Protein AF-A0A285NBW9-F1 (afdb_monomer)

Radius of gyration: 16.76 Å; Cα contacts (8 Å, |Δi|>4): 132; chains: 1; bounding box: 46×20×44 Å

Mean predicted aligned error: 6.82 Å

Nearest PDB structures (foldseek):
  8tw2-assembly1_HQ  TM=3.313E-01  e=6.381E+00  Acinetobacter phage AP205

Solvent-accessible surface area (backbone atoms only — not comparable to full-atom values): 5445 Å² total; per-residue (Å²): 89,82,45,80,47,81,48,100,50,34,46,34,34,30,45,37,49,77,47,81,42,75,52,39,69,89,46,89,87,45,80,52,30,54,70,28,52,76,47,79,48,73,45,61,76,48,39,29,38,49,43,98,88,73,46,76,43,76,55,52,70,75,52,35,54,51,48,42,68,75,38,39,71,62,53,51,53,50,49,52,50,52,60,71,70,44,81,75,77,74,85,124

pLDDT: mean 87.07, std 13.39, range [35.62, 97.12]

Secondary structure (DSSP, 8-state):
-EEEEEETTEEEEEEEEEEEE---TT--S-THHHH-EEEEEEEEEEEEEEPTTS-EEEPPHHHHHHHHHHTHHHHHHHHHHHHHHS------

Sequence (92 aa):
MIYEVILDEFDIRCEAEIIDLDPRPSTWGSDWDFHGSQELEFQVVSGRRCSLDGKFTNLSTEYLEAVGLLYEEKIEAEIWRQYREQPQELAA

Structure (mmCIF, N/CA/C/O backbone):
data_AF-A0A285NBW9-F1
#
_entry.id   AF-A0A285NBW9-F1
#
loop_
_atom_site.group_PDB
_atom_site.id
_atom_site.type_symbol
_atom_site.label_atom_id
_atom_site.label_alt_id
_atom_site.label_comp_id
_atom_site.label_asym_id
_atom_site.label_entity_id
_atom_site.label_seq_id
_atom_site.pdbx_PDB_ins_code
_atom_site.Cartn_x
_atom_site.Cartn_y
_atom_site.Cartn_z
_atom_site.occupancy
_atom_site.B_iso_or_equiv
_atom_site.auth_seq_id
_atom_site.auth_comp_id
_atom_site.auth_asym_id
_atom_site.auth_atom_id
_atom_site.pdbx_PDB_model_num
ATOM 1 N N . MET A 1 1 ? -1.362 6.868 -10.010 1.00 92.06 1 MET A N 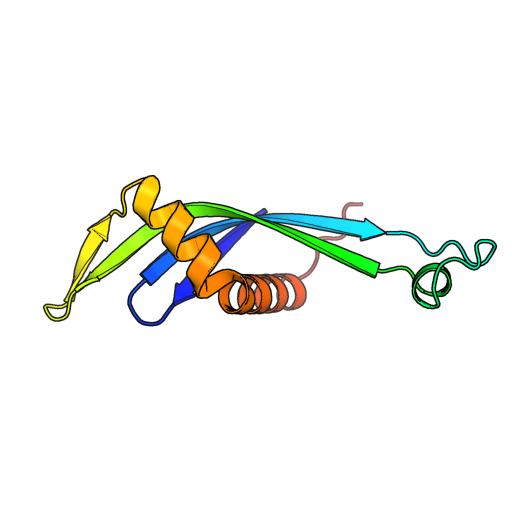1
ATOM 2 C CA . MET A 1 1 ? -2.670 6.174 -10.116 1.00 92.06 1 MET A CA 1
ATOM 3 C C . MET A 1 1 ? -3.200 5.893 -8.714 1.00 92.06 1 MET A C 1
ATOM 5 O O . MET A 1 1 ? -2.401 5.763 -7.798 1.00 92.06 1 MET A O 1
ATOM 9 N N . ILE A 1 2 ? -4.523 5.864 -8.527 1.00 95.69 2 ILE A N 1
ATOM 10 C CA . ILE A 1 2 ? -5.141 5.621 -7.216 1.00 95.69 2 ILE A CA 1
ATOM 11 C C . ILE A 1 2 ? -5.525 4.147 -7.083 1.00 95.69 2 ILE A C 1
ATOM 13 O O . ILE A 1 2 ? -6.204 3.617 -7.960 1.00 95.69 2 ILE A O 1
ATOM 17 N N . TYR A 1 3 ? -5.143 3.533 -5.967 1.00 95.94 3 TYR A N 1
ATOM 18 C CA . 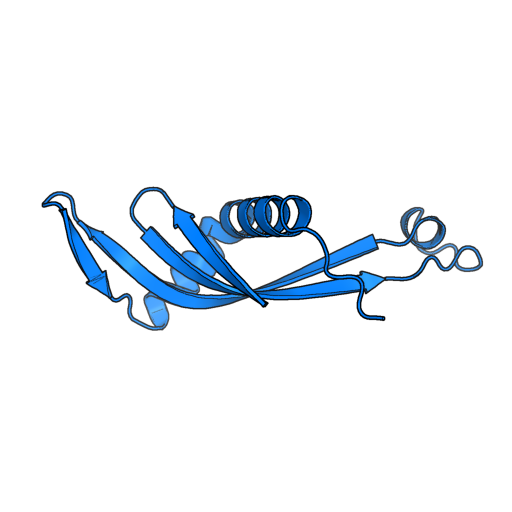TYR A 1 3 ? -5.449 2.147 -5.620 1.00 95.94 3 TYR A CA 1
ATOM 19 C C . TYR A 1 3 ? -6.177 2.081 -4.277 1.00 95.94 3 TYR A C 1
ATOM 21 O O . TYR A 1 3 ? -5.894 2.863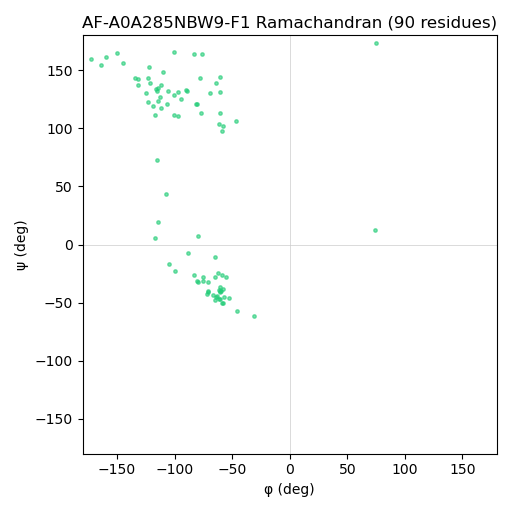 -3.365 1.00 95.94 3 TYR A O 1
ATOM 29 N N . GLU A 1 4 ? -7.123 1.154 -4.157 1.00 96.38 4 GLU A N 1
ATOM 30 C CA . GLU A 1 4 ? -7.848 0.886 -2.911 1.00 96.38 4 GLU A CA 1
ATOM 31 C C . GLU A 1 4 ? -7.352 -0.435 -2.334 1.00 96.38 4 GLU A C 1
ATOM 33 O O . GLU A 1 4 ? -7.423 -1.470 -2.992 1.00 96.38 4 GLU A O 1
ATOM 38 N N . VAL A 1 5 ? -6.818 -0.399 -1.116 1.00 95.94 5 VAL A N 1
ATOM 39 C CA . VAL A 1 5 ? -6.196 -1.552 -0.46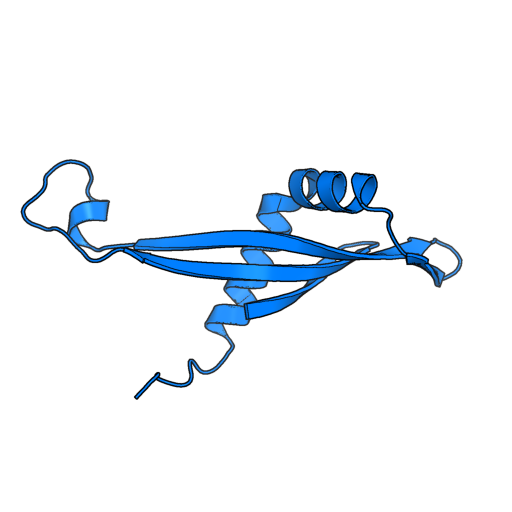4 1.00 95.94 5 VAL A CA 1
ATOM 40 C C . VAL A 1 5 ? -6.971 -1.863 0.807 1.00 95.94 5 VAL A C 1
ATOM 42 O O . VAL A 1 5 ? -7.061 -1.044 1.724 1.00 95.94 5 VAL A O 1
ATOM 45 N N . ILE A 1 6 ? -7.526 -3.073 0.859 1.00 94.12 6 ILE A N 1
ATOM 46 C CA . ILE A 1 6 ? -8.216 -3.591 2.039 1.00 94.12 6 ILE A CA 1
ATOM 47 C C . ILE A 1 6 ? -7.230 -4.466 2.807 1.00 94.12 6 ILE A C 1
ATOM 49 O O . ILE A 1 6 ? -6.851 -5.549 2.364 1.00 94.12 6 ILE A O 1
ATOM 53 N N . LEU A 1 7 ? -6.823 -3.977 3.969 1.00 90.19 7 LEU A N 1
ATOM 54 C CA . LEU A 1 7 ? -6.052 -4.704 4.968 1.00 90.19 7 LEU A CA 1
ATOM 55 C C . LEU A 1 7 ? -6.998 -5.188 6.071 1.00 90.19 7 LEU A C 1
ATOM 57 O O . LEU A 1 7 ? -8.115 -4.695 6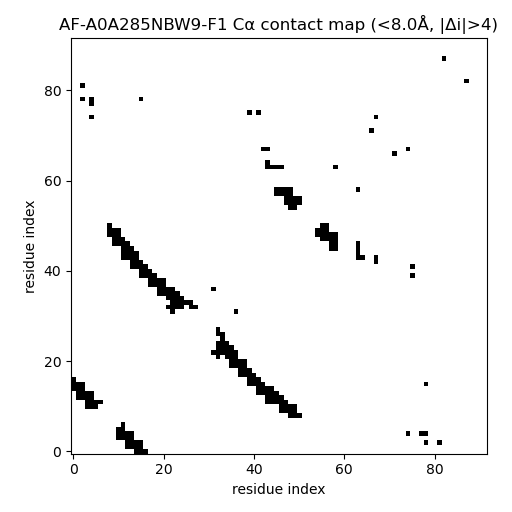.194 1.00 90.19 7 LEU A O 1
ATOM 61 N N . ASP A 1 8 ? -6.517 -6.114 6.901 1.00 87.38 8 ASP A N 1
ATOM 62 C CA . ASP A 1 8 ? -7.269 -6.801 7.964 1.00 87.38 8 ASP A CA 1
ATOM 63 C C . ASP A 1 8 ? -8.396 -5.950 8.594 1.00 87.38 8 ASP A C 1
ATOM 65 O O . ASP A 1 8 ? -9.578 -6.271 8.472 1.00 87.38 8 ASP A O 1
ATOM 69 N N . GLU A 1 9 ? -8.039 -4.822 9.208 1.00 90.56 9 GLU A N 1
ATOM 70 C CA . GLU A 1 9 ? -8.975 -3.873 9.826 1.00 90.56 9 GLU A CA 1
ATOM 71 C C . GLU A 1 9 ? -8.968 -2.485 9.169 1.00 90.56 9 GLU A C 1
ATOM 73 O O . GLU A 1 9 ? -9.634 -1.572 9.662 1.00 90.56 9 GLU A O 1
ATOM 78 N N . PHE A 1 10 ? -8.228 -2.300 8.074 1.00 93.50 10 PHE A N 1
ATOM 79 C CA . PHE A 1 10 ? -8.060 -1.001 7.427 1.00 93.50 10 PHE A CA 1
ATOM 80 C C . PHE A 1 10 ? -8.533 -1.029 5.983 1.00 93.50 10 PHE A C 1
ATOM 82 O O . PHE A 1 10 ? -8.247 -1.945 5.228 1.00 93.50 10 PHE A O 1
ATOM 89 N N . ASP A 1 11 ? -9.203 0.035 5.583 1.00 95.44 11 ASP A N 1
ATOM 90 C CA . ASP A 1 11 ? -9.505 0.318 4.189 1.00 95.44 11 ASP A CA 1
ATOM 91 C C . ASP A 1 11 ? -8.801 1.628 3.849 1.00 95.44 11 ASP A C 1
ATOM 93 O O . ASP A 1 11 ? -9.112 2.671 4.440 1.00 95.44 11 ASP A O 1
ATOM 97 N N . ILE A 1 12 ? -7.780 1.542 2.999 1.00 96.56 12 ILE A N 1
ATOM 98 C CA . ILE A 1 12 ? -6.897 2.655 2.669 1.00 96.56 12 ILE A CA 1
ATOM 99 C C . ILE A 1 12 ? -6.890 2.935 1.173 1.00 96.56 12 ILE A C 1
ATOM 101 O O . ILE A 1 12 ? -7.085 2.059 0.333 1.00 96.56 12 ILE A O 1
ATOM 105 N N . ARG A 1 13 ? -6.606 4.191 0.847 1.00 97.12 13 ARG A N 1
ATOM 106 C CA . ARG A 1 13 ? -6.384 4.654 -0.513 1.00 97.12 13 ARG A CA 1
ATOM 107 C C . ARG A 1 13 ? -4.933 5.071 -0.660 1.00 97.12 13 ARG A C 1
ATOM 109 O O . ARG A 1 13 ? -4.453 5.912 0.107 1.00 97.12 13 ARG A O 1
ATOM 116 N N . CYS A 1 14 ? -4.281 4.518 -1.669 1.00 96.75 14 CYS A N 1
ATOM 117 C CA . CYS A 1 14 ? -2.896 4.791 -2.006 1.00 96.75 14 CYS A CA 1
ATOM 118 C C . CYS A 1 14 ? -2.826 5.533 -3.337 1.00 96.75 14 CYS A C 1
ATOM 120 O O . CYS A 1 14 ? -3.528 5.193 -4.290 1.00 96.75 14 CYS A O 1
ATOM 122 N N . GLU A 1 15 ? -1.971 6.542 -3.399 1.00 96.62 15 GLU A N 1
ATOM 123 C CA . GLU A 1 15 ? -1.486 7.090 -4.656 1.00 96.62 15 GLU A CA 1
ATOM 124 C C . GLU A 1 15 ? -0.165 6.403 -4.978 1.00 96.62 15 GLU A C 1
ATOM 126 O O . GLU A 1 15 ? 0.720 6.372 -4.129 1.00 96.62 15 GLU A O 1
ATOM 131 N N . ALA A 1 16 ? -0.063 5.805 -6.163 1.00 95.50 16 ALA A N 1
ATOM 132 C CA . ALA A 1 16 ? 1.109 5.045 -6.572 1.00 95.50 16 ALA A CA 1
ATOM 133 C C . ALA A 1 16 ? 1.591 5.427 -7.972 1.00 95.50 16 ALA A C 1
ATOM 135 O O . ALA A 1 16 ? 0.781 5.651 -8.882 1.00 95.50 16 ALA A O 1
ATOM 136 N N . GLU A 1 17 ? 2.902 5.454 -8.147 1.00 94.62 17 GLU A N 1
ATOM 137 C CA . GLU A 1 17 ? 3.612 5.658 -9.401 1.00 94.62 17 GLU A CA 1
ATOM 138 C C . GLU A 1 17 ? 4.409 4.396 -9.734 1.00 94.62 17 GLU A C 1
ATOM 140 O O . GLU A 1 17 ? 5.056 3.813 -8.867 1.00 94.62 17 GLU A O 1
ATOM 145 N N . ILE A 1 18 ? 4.315 3.951 -10.988 1.00 92.75 18 ILE A N 1
ATOM 146 C CA . ILE A 1 18 ? 5.065 2.799 -11.490 1.00 92.75 18 ILE A CA 1
ATOM 147 C C . ILE A 1 18 ? 6.032 3.318 -12.539 1.00 92.75 18 ILE A C 1
ATOM 149 O O . ILE A 1 18 ? 5.614 3.970 -13.497 1.00 92.75 18 ILE A O 1
ATOM 153 N N . ILE A 1 19 ? 7.313 3.044 -12.323 1.00 90.44 19 ILE A N 1
ATOM 154 C CA . ILE A 1 19 ? 8.417 3.561 -13.120 1.00 90.44 19 ILE A CA 1
ATOM 155 C C . ILE A 1 19 ? 9.037 2.396 -13.879 1.00 90.44 19 ILE A C 1
ATOM 157 O O . ILE A 1 19 ? 9.574 1.465 -13.279 1.00 90.44 19 ILE A O 1
ATOM 161 N N . ASP A 1 20 ? 8.982 2.463 -15.206 1.00 88.25 20 ASP A N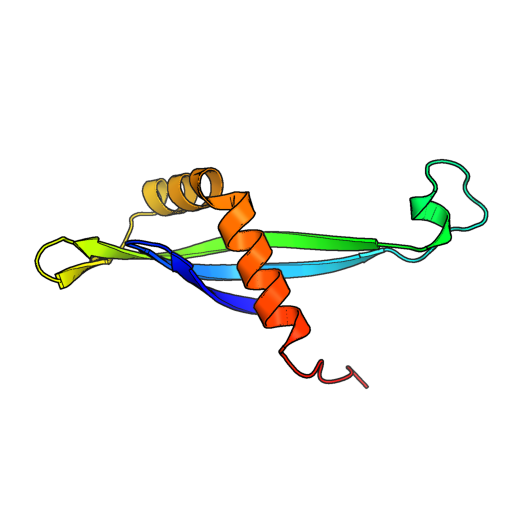 1
ATOM 162 C CA . ASP A 1 20 ? 9.684 1.530 -16.079 1.00 88.25 20 ASP A CA 1
ATOM 163 C C . ASP A 1 20 ? 11.149 1.962 -16.230 1.00 88.25 20 ASP A C 1
ATOM 165 O O . ASP A 1 20 ? 11.457 3.063 -16.694 1.00 88.25 20 ASP A O 1
ATOM 169 N N . LEU A 1 21 ? 12.069 1.084 -15.842 1.00 84.81 21 LEU A N 1
ATOM 170 C CA . LEU A 1 21 ? 13.501 1.256 -16.038 1.00 84.81 21 LEU A CA 1
ATOM 171 C C . LEU A 1 21 ? 13.949 0.431 -17.241 1.00 84.81 21 LEU A C 1
ATOM 173 O O . LEU A 1 21 ? 13.968 -0.801 -17.205 1.00 84.81 21 LEU A O 1
ATOM 177 N N . ASP A 1 22 ? 14.336 1.132 -18.307 1.00 81.81 22 ASP A N 1
ATOM 178 C CA . ASP A 1 22 ? 14.792 0.508 -19.546 1.00 81.81 22 ASP A CA 1
ATOM 179 C C . ASP A 1 22 ? 16.040 -0.370 -19.341 1.00 81.81 22 ASP A C 1
ATOM 181 O O . ASP A 1 22 ? 16.964 0.016 -18.611 1.00 81.81 22 ASP A O 1
ATOM 185 N N . PRO A 1 23 ? 16.148 -1.497 -20.069 1.00 79.06 23 PRO A N 1
ATOM 186 C CA . PRO A 1 23 ? 17.375 -2.273 -20.119 1.00 79.06 23 PRO A CA 1
ATOM 187 C C . PRO A 1 23 ? 18.530 -1.436 -20.688 1.00 79.06 23 PRO A C 1
ATOM 189 O O . PRO A 1 23 ? 18.456 -0.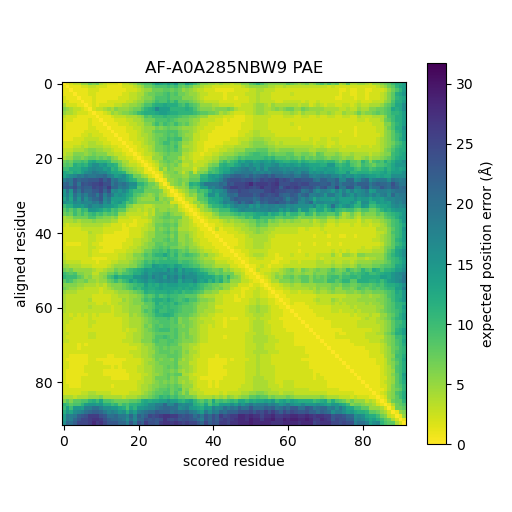841 -21.766 1.00 79.06 23 PRO A O 1
ATOM 192 N N . ARG A 1 24 ? 19.656 -1.456 -19.984 1.00 76.88 24 ARG A N 1
ATOM 193 C CA . ARG A 1 24 ? 20.961 -0.919 -20.373 1.00 76.88 24 ARG A CA 1
ATOM 194 C C . ARG A 1 24 ? 21.975 -2.066 -20.513 1.00 76.88 24 ARG A C 1
ATOM 196 O O . ARG A 1 24 ? 22.909 -2.176 -19.725 1.00 76.88 24 ARG A O 1
ATOM 203 N N . PRO A 1 25 ? 21.877 -2.900 -21.564 1.00 69.38 25 PRO A N 1
ATOM 204 C CA . PRO A 1 25 ? 22.721 -4.091 -21.729 1.00 69.38 25 PRO A CA 1
ATOM 205 C C . PRO A 1 25 ? 24.219 -3.784 -21.928 1.00 69.38 25 PRO A C 1
ATOM 207 O O . PRO A 1 25 ? 25.052 -4.689 -21.908 1.00 69.38 25 PRO A O 1
ATOM 210 N N . SER A 1 26 ? 24.578 -2.515 -22.149 1.00 74.81 26 SER A N 1
ATOM 211 C CA . SER A 1 26 ? 25.961 -2.038 -22.240 1.00 74.81 26 SER A CA 1
ATOM 212 C C . SER A 1 26 ? 26.568 -1.624 -20.893 1.00 74.81 26 SER A C 1
ATOM 214 O O . SER A 1 26 ? 27.767 -1.345 -20.841 1.00 74.81 26 SER A O 1
ATOM 216 N N . THR A 1 27 ? 25.786 -1.592 -19.811 1.00 66.75 27 THR A N 1
ATOM 217 C CA . THR A 1 27 ? 26.262 -1.342 -18.445 1.00 66.75 27 THR A CA 1
ATOM 218 C C . THR A 1 27 ? 26.254 -2.644 -17.651 1.00 66.75 27 THR A C 1
ATOM 220 O O . THR A 1 27 ? 25.300 -3.405 -17.714 1.00 66.75 27 THR A O 1
ATOM 223 N N . TRP A 1 28 ? 27.354 -2.938 -16.954 1.00 62.31 28 TRP A N 1
ATOM 224 C CA . TRP A 1 28 ? 27.540 -4.174 -16.176 1.00 62.31 28 TRP A CA 1
ATOM 225 C C . TRP A 1 28 ? 27.467 -3.883 -14.668 1.00 62.31 28 TRP A C 1
ATOM 227 O O . TRP A 1 28 ? 28.333 -4.307 -13.903 1.00 62.31 28 TRP A O 1
ATOM 237 N N . GLY A 1 29 ? 26.499 -3.070 -14.243 1.00 66.38 29 GLY A N 1
ATOM 238 C CA . GLY A 1 29 ? 26.282 -2.761 -12.830 1.00 66.38 29 GLY A CA 1
ATOM 239 C C . GLY A 1 29 ? 25.501 -3.862 -12.109 1.00 66.38 29 GLY A C 1
ATOM 240 O O . GLY A 1 29 ? 25.735 -4.095 -10.925 1.00 66.38 29 GLY A O 1
ATOM 241 N N . SER A 1 30 ? 24.609 -4.554 -12.825 1.00 62.44 30 SER A N 1
ATOM 242 C CA . SER A 1 30 ? 23.732 -5.616 -12.321 1.00 62.44 30 SER A CA 1
ATOM 243 C C . SER A 1 30 ? 23.140 -6.439 -13.477 1.00 62.44 30 SER A C 1
ATOM 245 O O . SER A 1 30 ? 22.949 -5.906 -14.566 1.00 62.44 30 SER A O 1
ATOM 247 N N . ASP A 1 31 ? 22.767 -7.705 -13.251 1.00 66.19 31 ASP A N 1
ATOM 248 C CA . ASP A 1 31 ? 22.024 -8.514 -14.243 1.00 66.19 31 ASP A CA 1
ATOM 249 C C . ASP A 1 31 ? 20.677 -7.864 -14.628 1.00 66.19 31 ASP A C 1
ATOM 251 O O . ASP A 1 31 ? 20.180 -8.040 -15.743 1.00 66.19 31 ASP A O 1
ATOM 255 N N . TRP A 1 32 ? 20.112 -7.053 -13.726 1.00 64.00 32 TRP A N 1
ATOM 256 C CA . TRP A 1 32 ? 18.906 -6.257 -13.967 1.00 64.00 32 TRP A CA 1
ATOM 257 C C . TRP A 1 32 ? 19.107 -5.174 -15.033 1.00 64.00 32 TRP A C 1
ATOM 259 O O . TRP A 1 32 ? 18.169 -4.875 -15.771 1.00 64.00 32 TRP A O 1
ATOM 269 N N . ASP A 1 33 ? 20.336 -4.672 -15.211 1.00 67.56 33 ASP A N 1
ATOM 270 C CA . ASP A 1 33 ? 20.656 -3.724 -16.284 1.00 67.56 33 ASP A CA 1
ATOM 271 C C . ASP A 1 33 ? 20.423 -4.358 -17.661 1.00 67.56 33 ASP A C 1
ATOM 273 O O . ASP A 1 33 ? 20.181 -3.655 -18.632 1.00 67.56 33 ASP A O 1
ATOM 277 N N . PHE A 1 34 ? 20.465 -5.686 -17.788 1.00 68.00 34 PHE A N 1
ATOM 278 C CA . PHE A 1 34 ? 20.241 -6.346 -19.072 1.00 68.00 34 PHE A CA 1
ATOM 279 C C . PHE A 1 34 ? 18.754 -6.466 -19.438 1.00 68.00 34 PHE A C 1
ATOM 281 O O . PHE A 1 34 ? 18.411 -6.418 -20.620 1.00 68.00 34 PHE A O 1
ATOM 288 N N . HIS A 1 35 ? 17.875 -6.624 -18.445 1.00 76.50 35 HIS A N 1
ATOM 289 C CA . HIS A 1 35 ? 16.451 -6.917 -18.651 1.00 76.50 35 HIS A CA 1
ATOM 290 C C . HIS A 1 35 ? 15.518 -5.724 -18.411 1.00 76.50 35 HIS A C 1
ATOM 292 O O . HIS A 1 35 ? 14.385 -5.756 -18.890 1.00 76.50 35 HIS A O 1
ATOM 298 N N . GLY A 1 36 ? 15.997 -4.680 -17.732 1.00 81.69 36 GLY A N 1
ATOM 299 C CA . GLY A 1 36 ? 15.141 -3.620 -17.213 1.00 81.69 36 GLY A CA 1
ATOM 300 C C . GLY A 1 36 ? 14.371 -4.081 -15.974 1.00 81.69 36 GLY A C 1
ATOM 301 O O . GLY A 1 36 ? 14.422 -5.251 -15.577 1.00 81.69 36 GLY A O 1
ATOM 302 N N . SER A 1 37 ? 13.661 -3.157 -15.344 1.00 85.12 37 SER A N 1
ATOM 303 C CA . SER A 1 37 ? 12.835 -3.426 -14.165 1.00 85.12 37 SER A CA 1
ATOM 304 C C . SER A 1 37 ? 11.644 -2.477 -14.112 1.00 85.12 37 SER A C 1
ATOM 306 O O . SER A 1 37 ? 11.601 -1.478 -14.822 1.00 85.12 37 SER A O 1
ATOM 308 N N . GLN A 1 38 ? 10.663 -2.807 -13.276 1.00 89.81 38 GLN A N 1
ATOM 309 C CA . GLN A 1 38 ? 9.608 -1.874 -12.898 1.00 89.81 38 GLN A CA 1
ATOM 310 C C . GLN A 1 38 ? 9.749 -1.596 -11.407 1.00 89.81 38 GLN A C 1
ATOM 312 O O . GLN A 1 38 ? 9.890 -2.534 -10.620 1.00 89.81 38 GLN A O 1
ATOM 317 N N . GLU A 1 39 ? 9.715 -0.327 -11.033 1.00 91.69 39 GLU A N 1
ATOM 318 C CA . GLU A 1 39 ? 9.721 0.119 -9.643 1.00 91.69 39 GLU A CA 1
ATOM 319 C C . GLU A 1 39 ? 8.354 0.697 -9.285 1.00 91.69 39 GLU A C 1
ATOM 321 O O . GLU A 1 39 ? 7.653 1.234 -10.144 1.00 91.69 39 GLU A O 1
ATOM 326 N N . LEU A 1 40 ? 7.960 0.555 -8.021 1.00 94.44 40 LEU A N 1
ATOM 327 C CA . LEU A 1 40 ? 6.704 1.068 -7.488 1.00 94.44 40 LEU A CA 1
ATOM 328 C C . LEU A 1 40 ? 7.005 1.987 -6.308 1.00 94.44 40 LEU A C 1
ATOM 330 O O . LEU A 1 40 ? 7.594 1.560 -5.319 1.00 94.44 40 LEU A O 1
ATOM 334 N N . GLU A 1 41 ? 6.547 3.230 -6.402 1.00 94.50 41 GLU A N 1
ATOM 335 C CA . GLU A 1 41 ? 6.548 4.195 -5.306 1.00 94.50 41 GLU A CA 1
ATOM 336 C C . GLU A 1 41 ? 5.100 4.521 -4.936 1.00 94.50 41 GLU A C 1
ATOM 338 O O . GLU A 1 41 ? 4.257 4.718 -5.814 1.00 94.50 41 GLU A O 1
ATOM 343 N N . PHE A 1 42 ? 4.769 4.551 -3.644 1.00 95.69 42 PHE A N 1
ATOM 344 C CA . PHE A 1 42 ? 3.405 4.846 -3.210 1.00 95.69 42 PHE A CA 1
ATOM 345 C C . PHE A 1 42 ? 3.344 5.651 -1.915 1.00 95.69 42 PHE A C 1
ATOM 347 O O . PHE A 1 42 ? 4.222 5.589 -1.059 1.00 95.69 42 PHE A O 1
ATOM 354 N N . GLN A 1 43 ? 2.230 6.359 -1.742 1.00 95.62 43 GLN A N 1
ATOM 355 C CA . GLN A 1 43 ? 1.877 7.067 -0.521 1.00 95.62 43 GLN A CA 1
ATOM 356 C C . GLN A 1 43 ? 0.433 6.752 -0.120 1.00 95.62 43 GLN A C 1
ATOM 358 O O . GLN A 1 43 ? -0.485 6.756 -0.942 1.00 95.62 43 GLN A O 1
ATOM 363 N N . VAL A 1 44 ? 0.202 6.527 1.175 1.00 96.50 44 VAL A N 1
ATOM 364 C CA . VAL A 1 44 ? -1.154 6.407 1.726 1.00 96.50 44 VAL A CA 1
ATOM 365 C C . VAL A 1 44 ? -1.767 7.804 1.863 1.00 96.50 44 VAL A C 1
ATOM 367 O O . VAL A 1 44 ? -1.315 8.614 2.669 1.00 96.50 44 VAL A O 1
ATOM 370 N N . VAL A 1 45 ? -2.812 8.094 1.085 1.00 96.38 45 VAL A N 1
ATOM 371 C CA . VAL A 1 45 ? -3.443 9.429 1.026 1.00 96.38 45 VAL A CA 1
ATOM 372 C C . VAL A 1 45 ? -4.717 9.530 1.861 1.00 96.38 45 VAL A C 1
ATOM 374 O O . VAL A 1 45 ? -5.124 10.621 2.258 1.00 96.38 45 VAL A O 1
ATOM 377 N N . SER A 1 46 ? -5.367 8.402 2.151 1.00 96.44 46 SER A N 1
ATOM 378 C CA . SER A 1 46 ? -6.507 8.353 3.069 1.00 96.44 46 SER A CA 1
ATOM 379 C C . SER A 1 46 ? -6.724 6.942 3.597 1.00 96.44 46 SER A C 1
ATOM 381 O O . SER A 1 46 ? -6.268 5.976 2.991 1.00 96.44 46 SER A O 1
ATOM 383 N N . GLY A 1 47 ? -7.454 6.807 4.700 1.00 94.88 47 GLY A N 1
ATOM 384 C CA . GLY A 1 47 ? -7.785 5.496 5.231 1.00 94.88 47 GLY A CA 1
ATOM 385 C C . GLY A 1 47 ? -8.760 5.548 6.391 1.00 94.88 47 GLY A C 1
ATOM 386 O O . GLY A 1 47 ? -8.921 6.575 7.057 1.00 94.88 47 GLY A O 1
ATOM 387 N N . ARG A 1 48 ? -9.419 4.421 6.632 1.00 96.12 48 ARG A N 1
ATOM 388 C CA . ARG A 1 48 ? -10.353 4.212 7.735 1.00 96.12 48 ARG A CA 1
ATOM 389 C C . ARG A 1 48 ? -10.070 2.880 8.411 1.00 96.12 48 ARG A C 1
ATOM 391 O O . ARG A 1 48 ? -9.764 1.899 7.744 1.00 96.12 48 ARG A O 1
ATOM 398 N N . ARG A 1 49 ? -10.217 2.837 9.734 1.00 94.62 49 ARG A N 1
ATOM 399 C CA . ARG A 1 49 ? -10.144 1.601 10.518 1.00 94.62 49 ARG A CA 1
ATOM 400 C C . ARG A 1 49 ? -11.542 1.116 10.865 1.00 94.62 49 ARG A C 1
ATOM 402 O O . ARG A 1 49 ? -12.332 1.885 11.418 1.00 94.62 49 ARG A O 1
ATOM 409 N N . CYS A 1 50 ? -11.824 -0.148 10.588 1.00 92.25 50 CYS A N 1
ATOM 410 C CA . CYS A 1 50 ? -12.992 -0.847 11.094 1.00 92.25 50 CYS A CA 1
ATOM 411 C C . CYS A 1 50 ? -12.719 -1.308 12.531 1.00 92.25 50 CYS A C 1
ATOM 413 O O . CYS A 1 50 ? -11.764 -2.029 12.802 1.00 92.25 50 CYS A O 1
ATOM 415 N N . SER A 1 51 ? -13.539 -0.859 13.475 1.00 88.00 51 SER A N 1
ATOM 416 C CA . SER A 1 51 ? -13.478 -1.325 14.864 1.00 88.00 51 SER A CA 1
ATOM 417 C C . SER A 1 51 ? -14.243 -2.644 15.019 1.00 88.00 51 SER A C 1
ATOM 419 O O . SER A 1 51 ? -15.084 -2.966 14.185 1.00 88.00 51 SER A O 1
ATOM 421 N N . LEU A 1 52 ? -14.031 -3.371 16.123 1.00 86.88 52 LEU A N 1
ATOM 422 C CA . LEU A 1 52 ? -14.722 -4.644 16.409 1.00 86.88 52 LEU A CA 1
ATOM 423 C C . LEU A 1 52 ? -16.259 -4.532 16.392 1.00 86.88 52 LEU A C 1
ATOM 425 O O . LEU A 1 52 ? -16.947 -5.487 16.048 1.00 86.88 52 LEU A O 1
ATOM 429 N N . ASP A 1 53 ? -16.794 -3.347 16.692 1.00 88.94 53 ASP A N 1
ATOM 430 C CA . ASP A 1 53 ? -18.228 -3.041 16.621 1.00 88.94 53 ASP A CA 1
ATOM 431 C C . ASP A 1 53 ? -18.731 -2.748 15.186 1.00 88.94 53 ASP A C 1
ATOM 433 O O . ASP A 1 53 ? -19.851 -2.268 15.004 1.00 88.94 53 ASP A O 1
ATOM 437 N N . GLY A 1 54 ? -17.895 -2.944 14.160 1.00 84.94 54 GLY A N 1
ATOM 438 C CA . GLY A 1 54 ? -18.207 -2.677 12.750 1.00 84.94 54 GLY A CA 1
ATOM 439 C C . GLY A 1 54 ? -18.234 -1.192 12.368 1.00 84.94 54 GLY A C 1
ATOM 440 O O . GLY A 1 54 ? -18.736 -0.832 11.304 1.00 84.94 54 GLY A O 1
ATOM 441 N N . LYS A 1 55 ? -17.737 -0.302 13.238 1.00 89.62 55 LYS A N 1
ATOM 442 C CA . LYS A 1 55 ? -17.706 1.148 12.991 1.00 89.62 55 LYS A CA 1
ATOM 443 C C . LYS A 1 55 ? -16.413 1.567 12.305 1.00 89.62 55 LYS A C 1
ATOM 445 O O . LYS A 1 55 ? -15.331 1.225 12.779 1.00 89.62 55 LYS A O 1
ATOM 450 N N . PHE A 1 56 ? -16.541 2.375 11.255 1.00 91.62 56 PHE A N 1
ATOM 451 C CA . PHE A 1 56 ? -15.408 2.980 10.564 1.00 91.62 56 PHE A CA 1
ATOM 452 C C . PHE A 1 56 ? -15.031 4.327 11.175 1.00 91.62 56 PHE A C 1
ATOM 454 O O . PHE A 1 56 ? -15.885 5.199 11.346 1.00 91.62 56 PHE A O 1
ATOM 461 N N . THR A 1 57 ? -13.740 4.504 11.431 1.00 93.44 57 THR A N 1
ATOM 462 C CA . THR A 1 57 ? -13.160 5.772 11.881 1.00 93.44 57 THR A CA 1
ATOM 463 C C . THR A 1 57 ? -12.044 6.173 10.931 1.00 93.44 57 THR A C 1
ATOM 465 O O . THR A 1 57 ? -11.167 5.359 10.646 1.00 93.44 57 THR A O 1
ATOM 468 N N . ASN A 1 58 ? -12.066 7.418 10.452 1.00 95.50 58 ASN A N 1
ATOM 469 C CA . ASN A 1 58 ? -10.999 7.947 9.603 1.00 95.50 58 ASN A CA 1
ATOM 470 C C . ASN A 1 58 ? -9.680 8.006 10.378 1.00 95.50 58 ASN A C 1
ATOM 472 O O . ASN A 1 58 ? -9.654 8.393 11.549 1.00 95.50 58 ASN A O 1
ATOM 476 N N . LEU A 1 59 ? -8.593 7.634 9.713 1.00 93.69 59 LEU A N 1
ATOM 477 C CA . LEU A 1 59 ? -7.247 7.730 10.258 1.00 93.69 59 LEU A CA 1
ATOM 478 C C . LEU A 1 59 ? -6.753 9.179 10.188 1.00 93.69 59 LEU A C 1
ATOM 480 O O . LEU A 1 59 ? -7.040 9.898 9.229 1.00 93.69 59 LEU A O 1
ATOM 484 N N . SER A 1 60 ? -6.008 9.610 11.207 1.00 95.00 60 SER A N 1
ATOM 485 C CA . SER A 1 60 ? -5.231 10.850 11.132 1.00 95.00 60 SER A CA 1
ATOM 486 C C . SER A 1 60 ? -3.968 10.635 10.297 1.00 95.00 60 SER A C 1
ATOM 488 O O . SER A 1 60 ? -3.549 9.499 10.089 1.00 95.00 60 SER A O 1
ATOM 490 N N . THR A 1 61 ? -3.326 11.722 9.865 1.00 93.50 61 THR A N 1
ATOM 491 C CA . THR A 1 61 ? -2.088 11.677 9.069 1.00 93.50 61 THR A CA 1
ATOM 492 C C . THR A 1 61 ? -0.999 10.818 9.712 1.00 93.50 61 THR A C 1
ATOM 494 O O . THR A 1 61 ? -0.451 9.947 9.050 1.00 93.50 61 THR A O 1
ATOM 497 N N . GLU A 1 62 ? -0.766 10.974 11.020 1.00 92.75 62 GLU A N 1
ATOM 498 C CA . GLU A 1 62 ? 0.215 10.170 11.770 1.00 92.75 62 GLU A CA 1
ATOM 499 C C . GLU A 1 62 ? -0.075 8.662 11.683 1.00 92.75 62 GLU A C 1
ATOM 501 O O . GLU A 1 62 ? 0.834 7.842 11.564 1.00 92.75 62 GLU A O 1
ATOM 506 N N . TYR A 1 63 ? -1.355 8.280 11.711 1.00 93.38 63 TYR A N 1
ATOM 507 C CA . TYR A 1 63 ? -1.751 6.882 11.568 1.00 93.38 63 TYR A CA 1
ATOM 508 C C . TYR A 1 63 ? -1.648 6.386 10.123 1.00 93.38 63 TYR A C 1
ATOM 510 O O . TYR A 1 63 ? -1.370 5.208 9.928 1.00 93.38 63 TYR A O 1
ATOM 518 N N . LEU A 1 64 ? -1.858 7.242 9.116 1.00 94.56 64 LEU A N 1
ATOM 519 C CA . LEU A 1 64 ? -1.668 6.869 7.709 1.00 94.56 64 LEU A CA 1
ATOM 520 C C . LEU A 1 64 ? -0.204 6.526 7.424 1.00 94.56 64 LEU A C 1
ATOM 522 O O . LEU A 1 64 ? 0.064 5.491 6.819 1.00 94.56 64 LEU A O 1
ATOM 526 N N . GLU A 1 65 ? 0.728 7.345 7.915 1.00 93.62 65 GLU A N 1
ATOM 527 C CA . GLU A 1 65 ? 2.170 7.091 7.800 1.00 93.62 65 GLU A CA 1
ATOM 528 C C . GLU A 1 65 ? 2.559 5.786 8.504 1.00 93.62 65 GLU A C 1
ATOM 530 O O . GLU A 1 65 ? 3.228 4.933 7.921 1.00 93.62 65 GLU A O 1
ATOM 535 N N . ALA A 1 66 ? 2.072 5.580 9.733 1.00 94.81 66 ALA A N 1
ATOM 536 C CA . ALA A 1 66 ? 2.329 4.352 10.480 1.00 94.81 66 ALA A CA 1
ATOM 537 C C . ALA A 1 66 ? 1.775 3.102 9.775 1.00 94.81 66 ALA A C 1
ATOM 539 O O . ALA A 1 66 ? 2.431 2.063 9.775 1.00 94.81 66 ALA A O 1
ATOM 540 N N . VAL A 1 67 ? 0.586 3.187 9.165 1.00 93.94 67 VAL A N 1
ATOM 541 C CA . VAL A 1 67 ? 0.001 2.089 8.379 1.00 93.94 67 VAL A CA 1
ATOM 542 C C . VAL A 1 67 ? 0.826 1.815 7.124 1.00 93.94 67 VAL A C 1
ATOM 544 O O . VAL A 1 67 ? 1.090 0.650 6.839 1.00 93.94 67 VAL A O 1
ATOM 547 N N . GLY A 1 68 ? 1.262 2.859 6.413 1.00 94.25 68 GLY A N 1
ATOM 548 C CA . GLY A 1 68 ? 2.111 2.727 5.228 1.00 94.25 68 GLY A CA 1
ATOM 549 C C . GLY A 1 68 ? 3.410 1.982 5.524 1.00 94.25 68 GLY A C 1
ATOM 550 O O . GLY A 1 68 ? 3.746 1.050 4.807 1.00 94.25 68 GLY A O 1
ATOM 551 N N . LEU A 1 69 ? 4.077 2.326 6.629 1.00 94.62 69 LEU A N 1
ATOM 552 C CA . LEU A 1 69 ? 5.317 1.669 7.057 1.00 94.62 69 LEU A CA 1
ATOM 553 C C . LEU A 1 69 ? 5.088 0.248 7.587 1.00 94.62 69 LEU A C 1
ATOM 555 O O . LEU A 1 69 ? 5.860 -0.659 7.303 1.00 94.62 69 LEU A O 1
ATOM 559 N N . LEU A 1 70 ? 4.038 0.035 8.386 1.00 95.75 70 LEU A N 1
ATOM 560 C CA . LEU A 1 70 ? 3.788 -1.267 9.010 1.00 95.75 70 LEU A CA 1
ATOM 561 C C . LEU A 1 70 ? 3.334 -2.326 7.998 1.00 95.75 70 LEU A C 1
ATOM 563 O O . LEU A 1 70 ? 3.607 -3.512 8.184 1.00 95.75 70 LEU A O 1
ATOM 567 N N . TYR A 1 71 ? 2.611 -1.908 6.962 1.00 95.94 71 TYR A N 1
ATOM 568 C CA . TYR A 1 71 ? 2.014 -2.797 5.970 1.00 95.94 71 TYR A CA 1
ATOM 569 C C . TYR A 1 71 ? 2.609 -2.622 4.573 1.00 95.94 71 TYR A C 1
ATOM 571 O O . TYR A 1 71 ? 1.982 -3.062 3.614 1.00 95.94 71 TYR A O 1
ATOM 579 N N . GLU A 1 72 ? 3.802 -2.034 4.461 1.00 95.94 72 GLU A N 1
ATOM 580 C CA . GLU A 1 72 ? 4.454 -1.681 3.194 1.00 95.94 72 GLU A CA 1
ATOM 581 C C . GLU A 1 72 ? 4.399 -2.823 2.170 1.00 95.94 72 GLU A C 1
ATOM 583 O O . GLU A 1 72 ? 3.762 -2.684 1.130 1.00 95.94 72 GLU A O 1
ATOM 588 N N . GLU A 1 73 ? 4.926 -3.998 2.524 1.00 96.06 73 GLU A N 1
ATOM 589 C CA . GLU A 1 73 ? 4.959 -5.171 1.637 1.00 96.06 73 GLU A CA 1
ATOM 590 C C . GLU A 1 73 ? 3.558 -5.648 1.213 1.00 96.06 73 GLU A C 1
ATOM 592 O O . GLU A 1 73 ? 3.351 -6.085 0.079 1.00 96.06 73 GLU A O 1
ATOM 597 N N . LYS A 1 74 ? 2.566 -5.578 2.116 1.00 96.75 74 LYS A N 1
ATOM 598 C CA . LYS A 1 74 ? 1.186 -5.988 1.802 1.00 96.75 74 LYS A CA 1
ATOM 599 C C . LYS A 1 74 ? 0.522 -4.994 0.854 1.00 96.75 74 LYS A C 1
ATOM 601 O O . LYS A 1 74 ? -0.207 -5.408 -0.045 1.00 96.75 74 LYS A O 1
ATOM 606 N N . ILE A 1 75 ? 0.751 -3.702 1.080 1.00 96.75 75 ILE A N 1
ATOM 607 C CA . ILE A 1 75 ? 0.224 -2.624 0.245 1.00 96.75 75 ILE A CA 1
ATOM 608 C C . ILE A 1 75 ? 0.840 -2.729 -1.148 1.00 96.75 75 ILE A C 1
ATOM 610 O O . ILE A 1 75 ? 0.107 -2.745 -2.134 1.00 96.75 75 ILE A O 1
ATOM 614 N N . GLU A 1 76 ? 2.159 -2.892 -1.224 1.00 96.62 76 GLU A N 1
ATOM 615 C CA . GLU A 1 76 ? 2.890 -3.046 -2.476 1.00 96.62 76 GLU A CA 1
ATOM 616 C C . GLU A 1 76 ? 2.383 -4.252 -3.281 1.00 96.62 76 GLU A C 1
ATOM 618 O O . GLU A 1 76 ? 2.030 -4.124 -4.455 1.00 96.62 76 GLU A O 1
ATOM 623 N N . ALA A 1 77 ? 2.271 -5.421 -2.643 1.00 96.56 77 ALA A N 1
ATOM 624 C CA . ALA A 1 77 ? 1.792 -6.634 -3.298 1.00 96.56 77 ALA A CA 1
ATOM 625 C C . ALA A 1 77 ? 0.371 -6.476 -3.864 1.00 96.56 77 ALA A C 1
ATOM 627 O O . ALA A 1 77 ? 0.085 -6.952 -4.967 1.00 96.56 77 ALA A O 1
ATOM 628 N N . GLU A 1 78 ? -0.515 -5.799 -3.132 1.00 96.56 78 GLU A N 1
ATOM 629 C CA . GLU A 1 78 ? -1.888 -5.555 -3.567 1.00 96.56 78 GLU A CA 1
ATOM 630 C C . GLU A 1 78 ? -1.958 -4.535 -4.714 1.00 96.56 78 GLU A C 1
ATOM 632 O O . GLU A 1 78 ? -2.693 -4.756 -5.678 1.00 96.56 78 GLU A O 1
ATOM 637 N N . ILE A 1 79 ? -1.146 -3.473 -4.676 1.00 96.00 79 ILE A N 1
ATOM 638 C CA . ILE A 1 79 ? -1.028 -2.519 -5.789 1.00 96.00 79 ILE A CA 1
ATOM 639 C C . ILE A 1 79 ? -0.530 -3.238 -7.047 1.00 96.00 79 ILE A C 1
ATOM 641 O O . ILE A 1 79 ? -1.136 -3.098 -8.109 1.00 96.00 79 ILE A O 1
ATOM 645 N N . TRP A 1 80 ? 0.509 -4.072 -6.940 1.00 96.06 80 TRP A N 1
ATOM 646 C CA . TRP A 1 80 ? 1.003 -4.862 -8.071 1.00 96.06 80 TRP A CA 1
ATOM 647 C C . TRP A 1 80 ? -0.046 -5.820 -8.628 1.00 96.06 80 TRP A C 1
ATOM 649 O O . TRP A 1 80 ? -0.151 -5.977 -9.848 1.00 96.06 80 TRP A O 1
ATOM 659 N N . ARG A 1 81 ? -0.826 -6.469 -7.756 1.00 95.56 81 ARG A N 1
ATOM 660 C CA . ARG A 1 81 ? -1.934 -7.339 -8.165 1.00 95.56 81 ARG A CA 1
ATOM 661 C C . ARG A 1 81 ? -2.949 -6.552 -8.992 1.00 95.56 81 ARG A C 1
ATOM 663 O O . ARG A 1 81 ? -3.272 -6.970 -10.101 1.00 95.56 81 ARG A O 1
ATOM 670 N N . GLN A 1 82 ? -3.391 -5.398 -8.493 1.00 94.81 82 GLN A N 1
ATOM 671 C CA . GLN A 1 82 ? -4.349 -4.538 -9.189 1.00 94.81 82 GLN A CA 1
ATOM 672 C C . GLN A 1 82 ? -3.789 -4.000 -10.508 1.00 94.81 82 GLN A C 1
ATOM 674 O O . GLN A 1 82 ? -4.476 -4.063 -11.522 1.00 94.81 82 GLN A O 1
ATOM 679 N N . TYR A 1 83 ? -2.540 -3.534 -10.530 1.00 92.69 83 TYR A N 1
ATOM 680 C CA . TY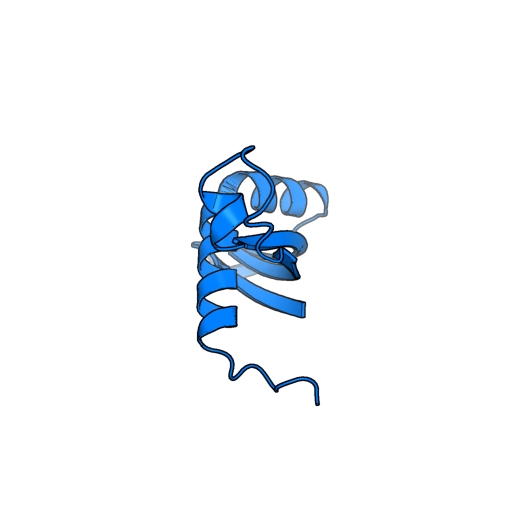R A 1 83 ? -1.889 -3.022 -11.737 1.00 92.69 83 TYR A CA 1
ATOM 681 C C . TYR A 1 83 ? -1.788 -4.072 -12.852 1.00 92.69 83 TYR A C 1
ATOM 683 O O . TYR A 1 83 ? -2.006 -3.759 -14.019 1.00 92.69 83 TYR A O 1
ATOM 691 N N . ARG A 1 84 ? -1.489 -5.332 -12.507 1.00 92.25 84 ARG A N 1
ATOM 692 C CA . ARG A 1 84 ? -1.395 -6.435 -13.481 1.00 92.25 84 ARG A CA 1
ATOM 693 C C . ARG A 1 84 ? -2.757 -6.925 -13.972 1.00 92.25 84 ARG A C 1
ATOM 695 O O . ARG A 1 84 ? -2.843 -7.472 -15.067 1.00 92.25 84 ARG A O 1
ATOM 702 N N . GLU A 1 85 ? -3.797 -6.781 -13.155 1.00 91.69 85 GLU A N 1
ATOM 703 C CA . GLU A 1 85 ? -5.171 -7.153 -13.513 1.00 91.69 85 GLU A CA 1
ATOM 704 C C . GLU A 1 85 ? -5.888 -6.068 -14.319 1.00 91.69 85 GLU A C 1
ATOM 706 O O . GLU A 1 85 ? -6.806 -6.374 -15.085 1.00 91.69 85 GLU A O 1
ATOM 711 N N . GLN A 1 86 ? -5.483 -4.807 -14.167 1.00 79.62 86 GLN A N 1
ATOM 712 C CA . GLN A 1 86 ? -6.008 -3.730 -14.987 1.00 79.62 86 GLN A CA 1
ATOM 713 C C . GLN A 1 86 ? -5.512 -3.898 -16.428 1.00 79.62 86 GLN A C 1
ATOM 715 O O . GLN A 1 86 ? -4.311 -4.073 -16.653 1.00 79.62 86 GLN A O 1
ATOM 720 N N . PRO A 1 87 ? -6.408 -3.843 -17.433 1.00 69.56 87 PRO A N 1
ATOM 721 C CA . PRO A 1 87 ? -5.963 -3.709 -18.804 1.00 69.56 87 PRO A CA 1
ATOM 722 C C . PRO A 1 87 ? -5.196 -2.398 -18.868 1.00 69.56 87 PRO A C 1
ATOM 724 O O . PRO A 1 87 ? -5.776 -1.333 -18.662 1.00 69.56 87 PRO A O 1
ATOM 727 N N . GLN A 1 88 ? -3.889 -2.484 -19.103 1.00 65.06 88 GLN A N 1
ATOM 728 C CA . GLN A 1 88 ? -3.105 -1.294 -19.360 1.00 65.06 88 GLN A CA 1
ATOM 729 C C . GLN A 1 88 ? -3.680 -0.681 -20.626 1.00 65.06 88 GLN A C 1
ATOM 731 O O . GLN A 1 88 ? -3.510 -1.229 -21.718 1.00 65.06 88 GLN A O 1
ATOM 736 N N . GLU A 1 89 ? -4.454 0.393 -20.471 1.00 56.41 89 GLU A N 1
ATOM 737 C CA . GLU A 1 89 ? -4.811 1.243 -21.591 1.00 56.41 89 GLU A CA 1
ATOM 738 C C . GLU A 1 89 ? -3.478 1.726 -22.147 1.00 56.41 89 GLU A C 1
ATOM 740 O O . GLU A 1 89 ? -2.835 2.601 -21.572 1.00 56.41 89 GLU A O 1
ATOM 745 N N . LEU A 1 90 ? -3.019 1.045 -23.202 1.00 45.84 90 LEU A N 1
ATOM 746 C CA . LEU A 1 90 ? -1.860 1.418 -23.991 1.00 45.84 90 LEU A CA 1
ATOM 747 C C . LEU A 1 90 ? -2.007 2.907 -24.275 1.00 45.84 90 LEU A C 1
ATOM 749 O O . LEU A 1 90 ? -2.874 3.300 -25.057 1.00 45.84 90 LEU A O 1
ATOM 753 N N . ALA A 1 91 ? -1.204 3.720 -23.591 1.00 41.28 91 ALA A N 1
ATOM 754 C CA . ALA A 1 91 ? -1.038 5.116 -23.929 1.00 41.28 91 ALA A CA 1
ATOM 755 C C . ALA A 1 91 ? -0.534 5.137 -25.379 1.00 41.28 91 ALA A C 1
ATOM 757 O O . ALA A 1 91 ? 0.605 4.760 -25.657 1.00 41.28 91 ALA A O 1
ATOM 758 N N . ALA A 1 92 ? -1.460 5.426 -26.292 1.00 35.62 92 ALA A N 1
ATOM 759 C CA . ALA A 1 92 ? -1.231 5.547 -27.724 1.00 35.62 92 ALA A CA 1
ATOM 760 C C . ALA A 1 92 ? -0.492 6.847 -28.058 1.00 35.62 92 ALA A C 1
ATOM 762 O O . ALA A 1 92 ? -0.701 7.850 -27.335 1.00 35.62 92 ALA A O 1
#

Foldseek 3Di:
DWDWDDDPFKTWIKDKD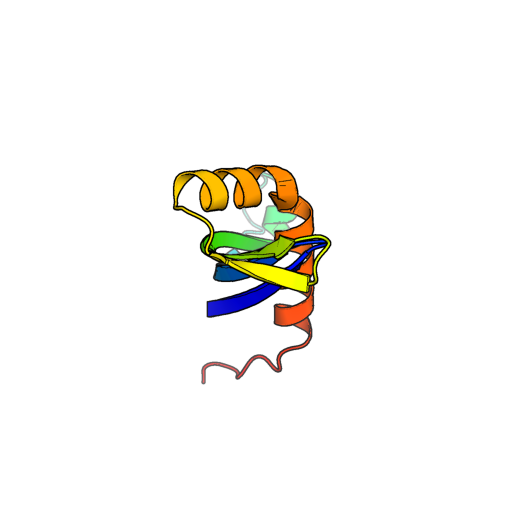KDWFDAQCVDPPDPCNHVTDIDMDMATPWMWGQDPVRDTDTDDPVVRVVCCVVCVVVVVVRVVVVVVPDPPPPPD